Protein AF-A0A8X7VFJ3-F1 (afdb_monomer)

Sequence (93 aa):
MDGEKIYTLDRKQRVHAFDHKTLVWSSLLNGSPLSVFWKECSCVVDGMLYSIDTKCIFDHPIVVFNPEEGFWRPVGLRGKSNPYASCALLRGV

Foldseek 3Di:
DQDDWDWDADPVLWIWTARPVVRDIDIPPPDQQVSPFDDPQWDDDPQKIKGAPLVCPVVAGIWIHRPVVRHIHHDDDPDDDDSPDDDDDDPDD

Radius of gyration: 14.58 Å; Cα contacts (8 Å, |Δi|>4): 140; chains: 1; bounding box: 28×29×43 Å

pLDDT: mean 78.48, std 16.27, range [37.69, 93.88]

Secondary structure (DSSP, 8-state):
-PPPEEEEE-TTS-EEEEETTTTEEEEE-S--GGGTT--TT-EEETTEEEEE-TT-TTSSSEEEEETTTTEEEE---SS---TTPPP------

Organism: Brassica carinata (NCBI:txid52824)

Nearest PDB structures (foldseek):
  4a2m-assembly2_C  TM=6.311E-01  e=2.064E-01  Bacteroides thetaiotaomicron VPI-5482
  4a2m-assembly1_B  TM=4.246E-01  e=2.474E-01  Bacteroides thetaiotaomicron VPI-5482
  8xfb-assembly1_B  TM=4.874E-01  e=1.116E+00  Homo sapiens
  6jjx-assembly1_A  TM=3.111E-01  e=2.064E-01  Mus musculus

Mean predicted aligned error: 8.61 Å

Structure (mmCIF, N/CA/C/O backbone):
data_AF-A0A8X7VFJ3-F1
#
_entry.id   AF-A0A8X7VFJ3-F1
#
loop_
_atom_site.group_PDB
_atom_site.id
_atom_site.type_symbol
_atom_site.label_atom_id
_atom_site.label_alt_id
_atom_site.label_comp_id
_atom_site.label_asym_id
_atom_site.label_entity_id
_atom_site.label_seq_id
_atom_site.pdbx_PDB_ins_code
_atom_site.Cartn_x
_atom_site.Cartn_y
_atom_site.Cartn_z
_atom_site.occupancy
_atom_site.B_iso_or_equiv
_atom_site.auth_seq_id
_atom_site.auth_comp_id
_atom_site.auth_asym_id
_atom_site.auth_atom_id
_atom_site.pdbx_PDB_model_num
ATOM 1 N N . MET A 1 1 ? 1.215 -12.965 15.126 1.00 40.75 1 MET A N 1
ATOM 2 C CA . MET A 1 1 ? 0.176 -12.626 14.133 1.00 40.75 1 MET A CA 1
ATOM 3 C C . MET A 1 1 ? -0.387 -11.277 14.530 1.00 40.75 1 MET A C 1
ATOM 5 O O . MET A 1 1 ? -1.370 -11.203 15.264 1.00 40.75 1 MET A O 1
ATOM 9 N N . ASP A 1 2 ? 0.316 -10.220 14.140 1.00 54.38 2 ASP A N 1
ATOM 10 C CA . ASP A 1 2 ? -0.155 -8.858 14.366 1.00 54.38 2 ASP A CA 1
ATOM 11 C C . ASP A 1 2 ? -1.354 -8.645 13.441 1.00 54.38 2 ASP A C 1
ATOM 13 O O . ASP A 1 2 ? -1.289 -8.961 12.258 1.00 54.38 2 ASP A O 1
ATOM 17 N N . GLY A 1 3 ? -2.493 -8.270 14.024 1.00 62.03 3 GLY A N 1
ATOM 18 C CA . GLY A 1 3 ? -3.789 -8.305 13.346 1.00 62.03 3 GLY A CA 1
ATOM 19 C C . GLY A 1 3 ? -3.872 -7.391 12.124 1.00 62.03 3 GLY A C 1
ATOM 20 O O . GLY A 1 3 ? -3.035 -6.514 11.928 1.00 62.03 3 GLY A O 1
ATOM 21 N N . GLU A 1 4 ? -4.930 -7.581 11.336 1.00 75.81 4 GLU A N 1
ATOM 22 C CA . GLU A 1 4 ? -5.262 -6.728 10.193 1.00 75.81 4 GLU A C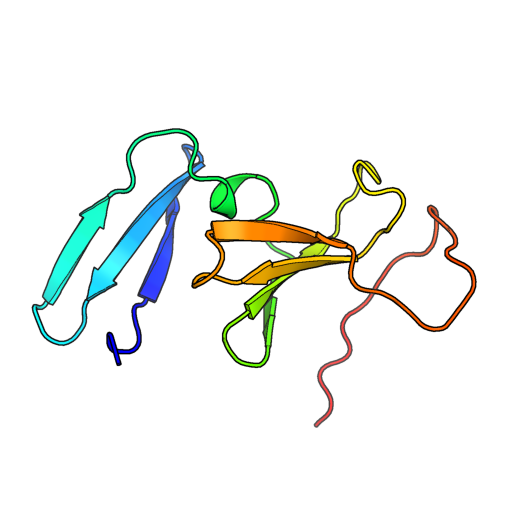A 1
ATOM 23 C C . GLU A 1 4 ? -5.277 -5.247 10.608 1.00 75.81 4 GLU A C 1
ATOM 25 O O . GLU A 1 4 ? -6.075 -4.822 11.452 1.00 75.81 4 GLU A O 1
ATOM 30 N N . LYS A 1 5 ? -4.365 -4.463 10.029 1.00 83.81 5 LYS A N 1
ATOM 31 C CA . LYS A 1 5 ? -4.299 -3.009 10.202 1.00 83.81 5 LYS A CA 1
ATOM 32 C C . LYS A 1 5 ? -4.817 -2.328 8.948 1.00 83.81 5 LYS A C 1
ATOM 34 O O . LYS A 1 5 ? -4.552 -2.771 7.832 1.00 83.81 5 LYS A O 1
ATOM 39 N N . ILE A 1 6 ? -5.516 -1.215 9.139 1.00 88.06 6 ILE A N 1
ATOM 40 C CA . ILE A 1 6 ? -5.902 -0.340 8.032 1.00 88.06 6 ILE A CA 1
ATOM 41 C C . ILE A 1 6 ? -4.777 0.664 7.846 1.00 88.06 6 ILE A C 1
ATOM 43 O O . ILE A 1 6 ? -4.462 1.427 8.758 1.00 88.06 6 ILE A O 1
ATOM 47 N N . TYR A 1 7 ? -4.187 0.679 6.660 1.00 87.81 7 TYR A N 1
ATOM 48 C CA . TYR A 1 7 ? -3.203 1.684 6.290 1.00 87.81 7 TYR A CA 1
ATOM 49 C C . TYR A 1 7 ? -3.879 2.769 5.456 1.00 87.81 7 TYR A C 1
ATOM 51 O O . TYR A 1 7 ? -4.729 2.481 4.615 1.00 87.81 7 TYR A O 1
ATOM 59 N N . THR A 1 8 ? -3.474 4.018 5.648 1.00 89.56 8 THR A N 1
ATOM 60 C CA . THR A 1 8 ? -3.875 5.140 4.795 1.00 89.56 8 THR A CA 1
ATOM 61 C C . THR A 1 8 ? -2.691 6.055 4.528 1.00 89.56 8 THR A C 1
ATOM 63 O O . THR A 1 8 ? -1.779 6.168 5.352 1.00 89.56 8 THR A O 1
ATOM 66 N N . LEU A 1 9 ? -2.713 6.701 3.368 1.00 89.31 9 LEU A N 1
ATOM 67 C CA . LEU A 1 9 ? -1.705 7.647 2.922 1.00 89.31 9 LEU A CA 1
ATOM 68 C C . LEU A 1 9 ? -2.329 9.040 2.868 1.00 89.31 9 LEU A C 1
ATOM 70 O O . LEU A 1 9 ? -3.338 9.250 2.195 1.00 89.31 9 LEU A O 1
ATOM 74 N N . ASP A 1 10 ? -1.742 9.998 3.580 1.00 87.50 10 ASP A N 1
ATOM 75 C CA . ASP A 1 10 ? -2.233 11.372 3.556 1.00 87.50 10 ASP A CA 1
ATOM 76 C C . ASP A 1 10 ? -1.659 12.194 2.386 1.00 87.50 10 ASP A C 1
ATOM 78 O O . ASP A 1 10 ? -0.748 11.783 1.665 1.00 87.50 10 ASP A O 1
ATOM 82 N N . ARG A 1 11 ? -2.164 13.424 2.217 1.00 84.88 11 ARG A N 1
ATOM 83 C CA . ARG A 1 11 ? -1.711 14.347 1.157 1.00 84.88 11 ARG A CA 1
ATOM 84 C C . ARG A 1 11 ? -0.228 14.729 1.248 1.00 84.88 11 ARG A C 1
ATOM 86 O O . ARG A 1 11 ? 0.316 15.255 0.284 1.00 84.88 11 ARG A O 1
ATOM 93 N N . LYS A 1 12 ? 0.416 14.510 2.397 1.00 85.00 12 LYS A N 1
ATOM 94 C CA . LYS A 1 12 ? 1.841 14.773 2.639 1.00 85.00 12 LYS A CA 1
ATOM 95 C C . LYS A 1 12 ? 2.686 13.502 2.517 1.00 85.00 12 LYS A C 1
ATOM 97 O O . LYS A 1 12 ? 3.836 13.518 2.945 1.00 85.00 12 LYS A O 1
ATOM 102 N N . GLN A 1 13 ? 2.140 12.428 1.937 1.00 83.94 13 GLN A N 1
ATOM 103 C CA . GLN A 1 13 ? 2.822 11.142 1.768 1.00 83.94 13 GLN A CA 1
ATOM 104 C C . GLN A 1 13 ? 3.195 10.474 3.104 1.00 83.94 13 GLN A C 1
ATOM 106 O O . GLN A 1 13 ? 4.156 9.703 3.181 1.00 83.94 13 GLN A O 1
ATOM 111 N N . ARG A 1 14 ? 2.445 10.768 4.175 1.00 86.81 14 ARG A N 1
ATOM 112 C CA . ARG A 1 14 ? 2.603 10.118 5.479 1.00 86.81 14 ARG A CA 1
ATOM 113 C C . ARG A 1 14 ? 1.697 8.903 5.550 1.00 86.81 14 ARG A C 1
ATOM 115 O O . ARG A 1 14 ? 0.519 8.977 5.204 1.00 86.81 14 ARG A O 1
ATOM 122 N N . VAL A 1 15 ? 2.263 7.798 6.019 1.00 88.94 15 VAL A N 1
ATOM 123 C CA . VAL A 1 15 ? 1.518 6.563 6.242 1.00 88.94 15 VAL A CA 1
ATOM 124 C C . VAL A 1 15 ? 0.976 6.573 7.663 1.00 88.94 15 VAL A C 1
ATOM 126 O O . VAL A 1 15 ? 1.721 6.762 8.627 1.00 88.94 15 VAL A O 1
ATOM 129 N N . HIS A 1 16 ? -0.317 6.316 7.791 1.00 89.12 16 HIS A N 1
ATOM 130 C CA . HIS A 1 16 ? -0.967 6.076 9.067 1.00 89.12 16 HIS A CA 1
ATOM 131 C C . HIS A 1 16 ? -1.463 4.637 9.110 1.00 89.12 16 HIS A C 1
ATOM 133 O O . HIS A 1 16 ? -2.031 4.153 8.134 1.00 89.12 16 HIS A O 1
ATOM 139 N N . ALA A 1 17 ? -1.248 3.964 10.234 1.00 89.38 17 ALA A N 1
ATOM 140 C CA . ALA A 1 17 ? -1.752 2.626 10.487 1.00 89.38 17 ALA A CA 1
ATOM 141 C C . ALA A 1 17 ? -2.741 2.677 11.651 1.00 89.38 17 ALA A C 1
ATOM 143 O O . ALA A 1 17 ? -2.403 3.138 12.746 1.00 89.38 17 ALA A O 1
ATOM 144 N N . PHE A 1 18 ? -3.954 2.208 11.397 1.00 90.00 18 PHE A N 1
ATOM 145 C CA . PHE A 1 18 ? -5.004 2.042 12.386 1.00 90.00 18 PHE A CA 1
ATOM 146 C C . PHE A 1 18 ? -5.058 0.589 12.835 1.00 90.00 18 PHE A C 1
ATOM 148 O O . PHE A 1 18 ? -5.210 -0.327 12.021 1.00 90.00 18 PHE A O 1
ATOM 155 N N . ASP A 1 19 ? -4.938 0.395 14.141 1.00 89.81 19 ASP A N 1
ATOM 156 C CA . ASP A 1 19 ? -5.126 -0.895 14.782 1.00 89.81 19 ASP A CA 1
ATOM 157 C C . ASP A 1 19 ? -6.568 -0.991 15.292 1.00 89.81 19 ASP A C 1
ATOM 159 O O . ASP A 1 19 ? -6.972 -0.255 16.191 1.00 89.81 19 ASP A O 1
ATOM 163 N N . HIS A 1 20 ? -7.353 -1.905 14.716 1.00 87.50 20 HIS A N 1
ATOM 164 C CA . HIS A 1 20 ? -8.764 -2.069 15.067 1.00 87.50 20 HIS A CA 1
ATOM 165 C C . HIS A 1 20 ? -8.978 -2.656 16.469 1.00 87.50 20 HIS A C 1
ATOM 167 O O . HIS A 1 20 ? -10.051 -2.481 17.040 1.00 87.50 20 HIS A O 1
ATOM 173 N N . LYS A 1 21 ? -7.985 -3.362 17.027 1.00 88.50 21 LYS A N 1
ATOM 174 C CA . LYS A 1 21 ? -8.083 -3.975 18.357 1.00 88.50 21 LYS A CA 1
ATOM 175 C C . LYS A 1 21 ? -7.884 -2.932 19.443 1.00 88.50 21 LYS A C 1
ATOM 177 O O . LYS A 1 21 ? -8.566 -2.968 20.461 1.00 88.50 21 LYS A O 1
ATOM 182 N N . THR A 1 22 ? -6.941 -2.018 19.227 1.00 91.44 22 THR A N 1
ATOM 183 C CA . THR A 1 22 ? -6.626 -0.952 20.189 1.00 91.44 22 THR A CA 1
ATOM 184 C C . THR A 1 22 ? -7.366 0.353 19.900 1.00 91.44 22 THR A C 1
ATOM 186 O O . THR A 1 22 ? -7.421 1.215 20.771 1.00 91.44 22 THR A O 1
ATOM 189 N N . LEU A 1 23 ? -7.962 0.494 18.710 1.00 90.19 23 LEU A N 1
ATOM 190 C CA . LEU A 1 23 ? -8.606 1.715 18.209 1.00 90.19 23 LEU A CA 1
ATOM 191 C C . LEU A 1 23 ? -7.654 2.922 18.162 1.00 90.19 23 LEU A C 1
ATOM 193 O O . LEU A 1 23 ? -8.080 4.073 18.269 1.00 90.19 23 LEU A O 1
ATOM 197 N N . VAL A 1 24 ? -6.355 2.664 17.984 1.00 92.25 24 VAL A N 1
ATOM 198 C CA . VAL A 1 24 ? -5.308 3.690 17.967 1.00 92.25 24 VAL A CA 1
ATOM 199 C C . VAL A 1 24 ? -4.786 3.909 16.552 1.00 92.25 24 VAL A C 1
ATOM 201 O O . VAL A 1 24 ? -4.498 2.971 15.805 1.00 92.25 24 VAL A O 1
ATOM 204 N N . TRP A 1 25 ? -4.609 5.184 16.207 1.00 90.19 25 TRP A N 1
ATOM 205 C CA . TRP A 1 25 ? -3.855 5.607 15.035 1.00 90.19 25 TRP A CA 1
ATOM 206 C C . TRP A 1 25 ? -2.377 5.757 15.381 1.00 90.19 25 TRP A C 1
ATOM 208 O O . TRP A 1 25 ? -2.009 6.495 16.294 1.00 90.19 25 TRP A O 1
ATOM 218 N N . SER A 1 26 ? -1.522 5.114 14.596 1.00 88.88 26 SER A N 1
ATOM 219 C CA . SER A 1 26 ? -0.076 5.326 14.614 1.00 88.88 26 SER A CA 1
ATOM 220 C C . SER A 1 26 ? 0.349 6.000 13.315 1.00 88.88 26 SER A C 1
ATOM 222 O O . SER A 1 26 ? -0.125 5.650 12.235 1.00 88.88 26 SER A O 1
ATOM 224 N N . SER A 1 27 ? 1.208 7.012 13.410 1.00 85.81 27 SER A N 1
ATOM 225 C CA . SER A 1 27 ? 1.758 7.691 12.235 1.00 85.81 27 SER A CA 1
ATOM 226 C C . SER A 1 27 ? 3.200 7.256 12.047 1.00 85.81 27 SER A C 1
ATOM 228 O O . SER A 1 27 ? 4.026 7.461 12.934 1.00 85.81 27 SER A O 1
ATOM 230 N N . LEU A 1 28 ? 3.509 6.692 10.885 1.00 76.75 28 LEU A N 1
ATOM 231 C CA . LEU A 1 28 ? 4.881 6.445 10.467 1.00 76.75 28 LEU A CA 1
ATOM 232 C C . LEU A 1 28 ? 5.413 7.769 9.909 1.00 76.75 28 LEU A C 1
ATOM 234 O O . LEU A 1 28 ? 5.139 8.147 8.768 1.00 76.75 28 LEU A O 1
ATOM 238 N N . LEU A 1 29 ? 6.078 8.537 10.772 1.00 54.53 29 LEU A N 1
ATOM 239 C CA . LEU A 1 29 ? 6.599 9.855 10.426 1.00 54.53 29 LEU A CA 1
ATOM 240 C C . LE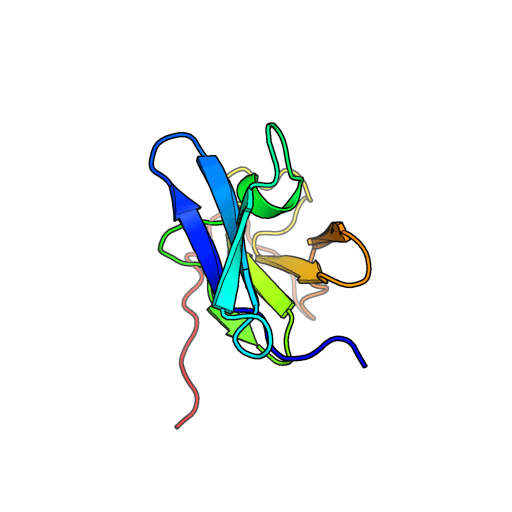U A 1 29 ? 7.775 9.716 9.448 1.00 54.53 29 LEU A C 1
ATOM 242 O O . LEU A 1 29 ? 8.790 9.124 9.787 1.00 54.53 29 LEU A O 1
ATOM 246 N N . ASN A 1 30 ? 7.612 10.344 8.279 1.00 54.41 30 ASN A N 1
ATOM 247 C CA . ASN A 1 30 ? 8.594 10.589 7.217 1.00 54.41 30 ASN A CA 1
ATOM 248 C C . ASN A 1 30 ? 9.212 9.348 6.542 1.00 54.41 30 ASN A C 1
ATOM 250 O O . ASN A 1 30 ? 9.912 8.555 7.155 1.00 54.41 30 ASN A O 1
ATOM 254 N N . GLY A 1 31 ? 9.034 9.245 5.220 1.00 61.03 31 GLY A N 1
ATOM 255 C CA . GLY A 1 31 ? 9.878 8.394 4.373 1.00 61.03 31 GLY A CA 1
ATOM 256 C C . GLY A 1 31 ? 9.688 6.886 4.535 1.00 61.03 31 GLY A C 1
ATOM 257 O O . GLY A 1 31 ? 10.610 6.142 4.212 1.00 61.03 31 GLY A O 1
ATOM 258 N N . SER A 1 32 ? 8.523 6.422 5.012 1.00 74.94 32 SER A N 1
ATOM 259 C CA . SER A 1 32 ? 8.212 4.989 4.959 1.00 74.94 32 SER A CA 1
ATO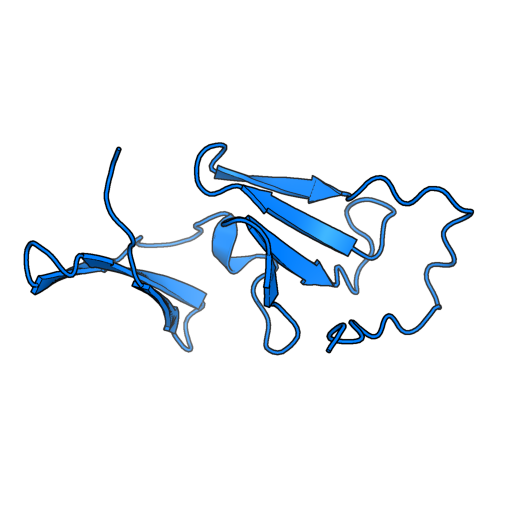M 260 C C . SER A 1 32 ? 8.381 4.512 3.514 1.00 74.94 32 SER A C 1
ATOM 262 O O . SER A 1 32 ? 7.753 5.100 2.630 1.00 74.94 32 SER A O 1
ATOM 264 N N . PRO A 1 33 ? 9.180 3.462 3.248 1.00 85.56 33 PRO A N 1
ATOM 265 C CA . PRO A 1 33 ? 9.345 2.948 1.895 1.00 85.56 33 PRO A CA 1
ATOM 266 C C . PRO A 1 33 ? 7.997 2.671 1.225 1.00 85.56 33 PRO A C 1
ATOM 268 O O . PRO A 1 33 ? 7.855 2.908 0.032 1.00 85.56 33 PRO A O 1
ATOM 271 N N . LEU A 1 34 ? 6.975 2.296 2.002 1.00 87.75 34 LEU A N 1
ATOM 272 C CA . LEU A 1 34 ? 5.598 2.098 1.555 1.00 87.75 34 LEU A CA 1
ATOM 273 C C . LEU A 1 34 ? 5.009 3.293 0.777 1.00 87.75 34 LEU A C 1
ATOM 275 O O . LEU A 1 34 ? 4.308 3.069 -0.202 1.00 87.75 34 LEU A O 1
ATOM 279 N N . SER A 1 35 ? 5.290 4.551 1.133 1.00 89.56 35 SER A N 1
ATOM 280 C CA . SER A 1 35 ? 4.694 5.692 0.412 1.00 89.56 35 SER A CA 1
ATOM 281 C C . SER A 1 35 ? 5.292 5.927 -0.978 1.00 89.56 35 SER A C 1
ATOM 283 O O . SER A 1 35 ? 4.655 6.562 -1.810 1.00 89.56 35 SER A O 1
ATOM 285 N N . VAL A 1 36 ? 6.480 5.386 -1.274 1.00 88.88 36 VAL A N 1
ATOM 286 C CA . VAL A 1 36 ? 7.227 5.690 -2.511 1.00 88.88 36 VAL A CA 1
ATOM 287 C C . VAL A 1 36 ? 6.452 5.313 -3.776 1.00 88.88 36 VAL A C 1
ATOM 289 O O . VAL A 1 36 ? 6.426 6.085 -4.738 1.00 88.88 36 VAL A O 1
ATOM 292 N N . PHE A 1 37 ? 5.810 4.142 -3.782 1.00 89.69 37 PHE A N 1
ATOM 293 C CA . PHE A 1 37 ? 5.030 3.668 -4.929 1.00 89.69 37 PHE A CA 1
ATOM 294 C C . PHE A 1 37 ? 3.537 3.532 -4.642 1.00 89.69 37 PHE A C 1
ATOM 296 O O . PHE A 1 37 ? 2.799 3.163 -5.552 1.00 89.69 37 PHE A O 1
ATOM 303 N N . TRP A 1 38 ? 3.052 3.864 -3.444 1.00 91.12 38 TRP A N 1
ATOM 304 C CA . TRP A 1 38 ? 1.616 3.848 -3.174 1.00 91.12 38 TRP A CA 1
ATOM 305 C C . TRP A 1 38 ? 0.916 5.003 -3.906 1.00 91.12 38 TRP A C 1
ATOM 307 O O . TRP A 1 38 ? 1.127 6.177 -3.611 1.00 91.12 38 TRP A O 1
ATOM 317 N N . LYS A 1 39 ? 0.088 4.653 -4.894 1.00 86.75 39 LYS A N 1
ATOM 318 C CA . LYS A 1 39 ? -0.641 5.572 -5.778 1.00 86.75 39 LYS A CA 1
ATOM 319 C C . LYS A 1 39 ? -2.104 5.137 -5.922 1.00 86.75 39 LYS A C 1
ATOM 321 O O . LYS A 1 39 ? -2.502 4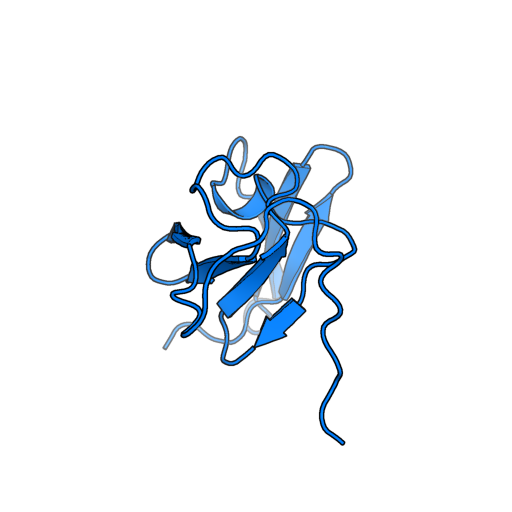.077 -5.452 1.00 86.75 39 LYS A O 1
ATOM 326 N N . GLU A 1 40 ? -2.899 5.940 -6.624 1.00 84.25 40 GLU A N 1
ATOM 327 C CA . GLU A 1 40 ? -4.325 5.679 -6.892 1.00 84.25 40 GLU A CA 1
ATOM 328 C C . GLU A 1 40 ? -4.577 4.352 -7.631 1.00 84.25 40 GLU A C 1
ATOM 330 O O . GLU A 1 40 ? -5.622 3.736 -7.456 1.00 84.25 40 GLU A O 1
ATOM 335 N N . CYS A 1 41 ? -3.610 3.888 -8.430 1.00 84.81 41 CYS A N 1
ATOM 336 C CA . CYS A 1 41 ? -3.679 2.618 -9.156 1.00 84.81 41 CYS A CA 1
ATOM 337 C C . CYS A 1 41 ? -3.170 1.403 -8.361 1.00 84.81 41 CYS A C 1
ATOM 339 O O . CYS A 1 41 ? -3.080 0.311 -8.921 1.00 84.81 41 CYS A O 1
ATOM 341 N N . SER A 1 42 ? -2.801 1.573 -7.087 1.00 90.81 42 SER A N 1
ATOM 342 C CA . SER A 1 42 ? -2.309 0.474 -6.257 1.00 90.81 42 SER A CA 1
ATOM 343 C C . SER A 1 42 ? -3.439 -0.449 -5.792 1.00 90.81 42 SER A C 1
ATOM 345 O O . SER A 1 42 ? -4.565 -0.012 -5.558 1.00 90.81 42 SER A O 1
ATOM 347 N N . CYS A 1 43 ? -3.132 -1.731 -5.598 1.00 91.38 43 CYS A N 1
ATOM 348 C CA . CYS A 1 43 ? -4.088 -2.715 -5.091 1.00 91.38 43 CYS A CA 1
ATOM 349 C C . CYS A 1 43 ? -3.438 -3.686 -4.106 1.00 91.38 43 CYS A C 1
ATOM 351 O O . CYS A 1 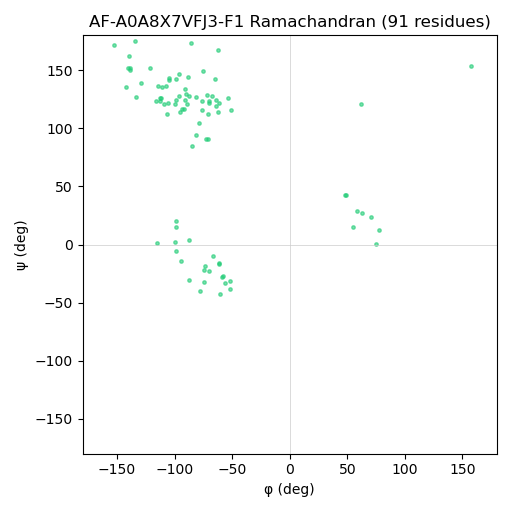43 ? -2.252 -3.988 -4.216 1.00 91.38 43 CYS A O 1
ATOM 353 N N . VAL A 1 44 ? -4.229 -4.212 -3.172 1.00 90.69 44 VAL A N 1
ATOM 354 C CA . VAL A 1 44 ? -3.779 -5.253 -2.242 1.00 90.69 44 VAL A CA 1
ATOM 355 C C . VAL A 1 44 ? -4.179 -6.624 -2.780 1.00 90.69 44 VAL A C 1
ATOM 357 O O . VAL A 1 44 ? -5.349 -6.841 -3.092 1.00 90.69 44 VAL A O 1
ATOM 360 N N . VAL A 1 45 ? -3.212 -7.535 -2.875 1.00 90.62 45 VAL A N 1
ATOM 361 C CA . VAL A 1 45 ? -3.409 -8.951 -3.221 1.00 90.62 45 VAL A CA 1
ATOM 362 C C . VAL A 1 45 ? -2.605 -9.775 -2.224 1.00 90.62 45 VAL A C 1
ATOM 364 O O . VAL A 1 45 ? -1.427 -9.490 -2.017 1.00 90.62 45 VAL A O 1
ATOM 367 N N . ASP A 1 46 ? -3.247 -10.743 -1.568 1.00 90.00 46 ASP A N 1
ATOM 368 C CA . ASP A 1 46 ? -2.622 -11.625 -0.569 1.00 90.00 46 ASP A CA 1
ATOM 369 C C . ASP A 1 46 ? -1.807 -10.871 0.501 1.00 90.00 46 ASP A C 1
ATOM 371 O O . ASP A 1 46 ? -0.690 -11.241 0.849 1.00 90.00 46 ASP A O 1
ATOM 375 N N . GLY A 1 47 ? -2.351 -9.752 0.996 1.00 86.69 47 GLY A N 1
ATOM 376 C CA . GLY A 1 47 ? -1.710 -8.923 2.024 1.00 86.69 47 GLY A CA 1
ATOM 377 C C . GLY A 1 47 ? -0.536 -8.061 1.537 1.00 86.69 47 GLY A C 1
ATOM 378 O O . GLY A 1 47 ? 0.027 -7.303 2.325 1.00 86.69 47 GLY A O 1
ATOM 379 N N . MET A 1 48 ? -0.188 -8.115 0.250 1.00 90.94 48 MET A N 1
ATOM 380 C CA . MET A 1 48 ? 0.879 -7.315 -0.351 1.00 90.94 48 MET A CA 1
ATOM 381 C C . MET A 1 48 ? 0.306 -6.168 -1.186 1.00 90.94 48 MET A C 1
ATOM 383 O O . MET A 1 48 ? -0.690 -6.337 -1.892 1.00 90.94 48 MET A O 1
ATOM 387 N N . LEU A 1 49 ? 0.945 -4.997 -1.139 1.00 91.81 49 LEU A N 1
ATOM 388 C CA . LEU A 1 49 ? 0.530 -3.833 -1.923 1.00 91.81 49 LEU A CA 1
ATOM 389 C C . LEU A 1 49 ? 1.271 -3.808 -3.263 1.00 91.81 49 LEU A C 1
ATOM 391 O O . LEU A 1 49 ? 2.486 -3.640 -3.309 1.00 91.81 49 LEU A O 1
ATOM 395 N N . TYR A 1 50 ? 0.530 -3.931 -4.355 1.00 93.31 50 TYR A N 1
ATOM 396 C CA . TYR A 1 50 ? 1.035 -3.838 -5.719 1.00 93.31 50 TYR A CA 1
ATOM 397 C C . TYR A 1 50 ? 0.834 -2.435 -6.273 1.00 93.31 50 TYR A C 1
ATOM 399 O O . TYR A 1 50 ? -0.156 -1.767 -5.969 1.00 93.31 50 TYR A O 1
ATOM 407 N N . SER A 1 51 ? 1.764 -1.990 -7.113 1.00 92.75 51 SER A N 1
ATOM 408 C CA . SER A 1 51 ? 1.674 -0.703 -7.793 1.00 92.75 51 SER A CA 1
ATOM 409 C C . SER A 1 51 ? 2.429 -0.692 -9.118 1.00 92.75 51 SER A C 1
ATOM 411 O O . SER A 1 51 ? 3.162 -1.627 -9.449 1.00 92.75 51 SER A O 1
ATOM 413 N N . ILE A 1 52 ? 2.250 0.398 -9.866 1.00 89.56 52 ILE A N 1
ATOM 414 C CA . ILE A 1 52 ? 2.926 0.648 -11.135 1.00 89.56 52 ILE A CA 1
ATOM 415 C C . ILE A 1 52 ? 4.114 1.592 -10.917 1.00 89.56 52 ILE A C 1
ATOM 417 O O . ILE A 1 52 ? 3.967 2.757 -10.510 1.00 89.56 52 ILE A O 1
ATOM 421 N N . ASP A 1 53 ? 5.301 1.104 -11.264 1.00 87.69 53 ASP A N 1
ATOM 422 C CA . ASP A 1 53 ? 6.510 1.911 -11.361 1.00 87.69 53 ASP A CA 1
ATOM 423 C C . ASP A 1 53 ? 6.585 2.579 -12.739 1.00 87.69 53 ASP A C 1
ATOM 425 O O . ASP A 1 53 ? 7.226 2.114 -13.678 1.00 87.69 53 ASP A O 1
ATOM 429 N N . THR A 1 54 ? 5.921 3.728 -12.847 1.00 82.44 54 THR A N 1
ATOM 430 C CA . THR A 1 54 ? 5.880 4.542 -14.072 1.00 82.44 54 THR A CA 1
ATOM 431 C C . THR A 1 54 ? 7.248 5.052 -14.523 1.00 82.44 54 THR A C 1
ATOM 433 O O . THR A 1 54 ? 7.365 5.542 -15.641 1.00 82.44 54 THR A O 1
ATOM 436 N N . LYS A 1 55 ? 8.264 5.014 -13.652 1.00 84.44 55 LYS A N 1
ATOM 437 C CA . LYS A 1 55 ? 9.634 5.418 -13.981 1.00 84.44 55 LYS A CA 1
ATOM 438 C C . LYS A 1 55 ? 10.527 4.217 -14.303 1.00 84.44 55 LYS A C 1
ATOM 440 O O . LYS A 1 55 ? 11.661 4.442 -14.710 1.00 84.44 55 LYS A O 1
ATOM 445 N N . CYS A 1 56 ? 10.026 2.988 -14.135 1.00 8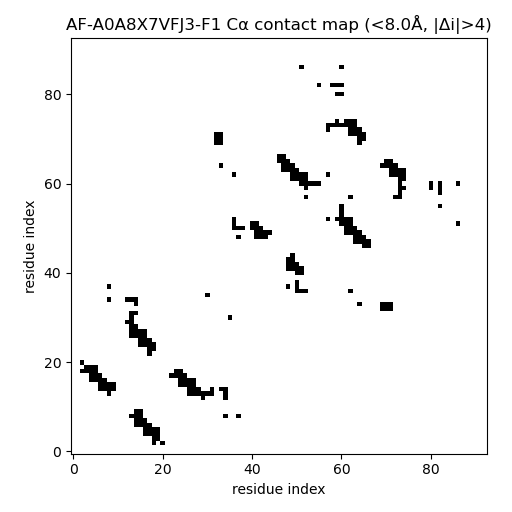0.69 56 CYS A N 1
ATOM 446 C CA . CYS A 1 56 ? 10.787 1.747 -14.283 1.00 80.69 56 CYS A CA 1
ATOM 447 C C . CYS A 1 56 ? 12.131 1.788 -13.529 1.00 80.69 56 CYS A C 1
ATOM 449 O O . CYS A 1 56 ? 13.145 1.339 -14.048 1.00 80.69 56 CYS A O 1
ATOM 451 N N . ILE A 1 57 ? 12.138 2.320 -12.301 1.00 84.06 57 ILE A N 1
ATOM 452 C CA . ILE A 1 57 ? 13.298 2.340 -11.395 1.00 84.06 57 ILE A CA 1
ATOM 453 C C . ILE A 1 57 ? 13.827 0.918 -11.155 1.00 84.06 57 ILE A C 1
ATOM 455 O O . ILE A 1 57 ? 15.031 0.736 -11.001 1.00 84.06 57 ILE A O 1
ATOM 459 N N . PHE A 1 58 ? 12.944 -0.086 -11.147 1.00 80.81 58 PHE A N 1
ATOM 460 C CA . PHE A 1 58 ? 13.310 -1.502 -11.011 1.00 80.81 58 PHE A CA 1
ATOM 461 C C 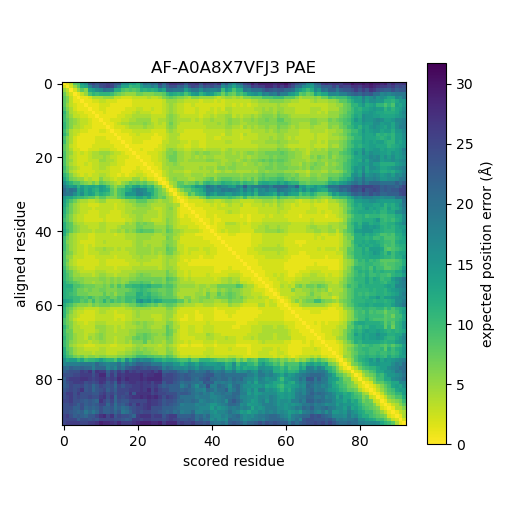. PHE A 1 58 ? 13.370 -2.274 -12.341 1.00 80.81 58 PHE A C 1
ATOM 463 O O . PHE A 1 58 ? 13.220 -3.496 -12.333 1.00 80.81 58 PHE A O 1
ATOM 470 N N . ASP A 1 59 ? 13.497 -1.588 -13.485 1.00 80.19 59 ASP A N 1
ATOM 471 C CA . ASP A 1 59 ? 13.445 -2.177 -14.840 1.00 80.19 59 ASP A CA 1
ATOM 472 C C . ASP A 1 59 ? 12.168 -2.999 -15.126 1.00 80.19 59 ASP A C 1
ATOM 474 O O . ASP A 1 59 ? 12.076 -3.773 -16.088 1.00 80.19 59 ASP A O 1
ATOM 478 N N . HIS A 1 60 ? 11.146 -2.830 -14.283 1.00 77.56 60 HIS A N 1
ATOM 479 C CA . HIS A 1 60 ? 9.906 -3.580 -14.334 1.00 77.56 60 HIS A CA 1
ATOM 480 C C . HIS A 1 60 ? 8.707 -2.688 -14.002 1.00 77.56 60 HIS A C 1
ATOM 482 O O . HIS A 1 60 ? 8.769 -1.931 -13.032 1.00 77.56 60 HIS A O 1
ATOM 488 N N . PRO A 1 61 ? 7.600 -2.772 -14.765 1.00 84.69 61 PRO A N 1
ATOM 489 C CA . PRO A 1 61 ? 6.473 -1.861 -14.587 1.00 84.69 61 PRO A CA 1
ATOM 490 C C . PRO A 1 61 ? 5.643 -2.168 -13.338 1.00 84.69 61 PRO A C 1
ATOM 492 O O . PRO A 1 61 ? 4.937 -1.286 -12.858 1.00 84.69 61 PRO A O 1
ATOM 495 N N . ILE A 1 62 ? 5.710 -3.395 -12.810 1.00 89.19 62 ILE A N 1
ATOM 496 C CA . ILE A 1 62 ? 4.942 -3.823 -11.636 1.00 89.19 62 ILE A CA 1
ATOM 497 C C . ILE A 1 62 ? 5.886 -4.058 -10.463 1.00 89.19 62 ILE A C 1
ATOM 499 O O . ILE A 1 62 ? 6.821 -4.859 -10.542 1.00 89.19 62 ILE A O 1
ATOM 503 N N . VAL A 1 63 ? 5.586 -3.394 -9.353 1.00 91.81 63 VAL A N 1
ATOM 504 C CA . VAL A 1 63 ? 6.297 -3.534 -8.083 1.00 91.81 63 VAL A CA 1
ATOM 505 C C . VAL A 1 63 ? 5.339 -3.976 -6.989 1.00 91.81 63 VAL A C 1
ATOM 507 O O . VAL A 1 63 ? 4.144 -3.683 -7.033 1.00 91.81 63 VAL A O 1
ATOM 510 N N . VAL A 1 64 ? 5.872 -4.681 -5.998 1.00 93.88 64 VAL A N 1
ATOM 511 C CA . VAL A 1 64 ? 5.128 -5.174 -4.841 1.00 93.88 64 VAL A CA 1
ATOM 512 C C . VAL A 1 64 ? 5.845 -4.795 -3.551 1.00 93.88 64 VAL A C 1
ATOM 514 O O . VAL A 1 64 ? 7.070 -4.876 -3.469 1.00 93.88 64 VAL A O 1
ATOM 517 N N . PHE A 1 65 ? 5.074 -4.383 -2.551 1.00 92.00 65 PHE A N 1
ATOM 518 C CA . PHE A 1 65 ? 5.518 -4.137 -1.189 1.00 92.00 65 PHE A CA 1
ATOM 519 C C . PHE A 1 65 ? 4.965 -5.222 -0.272 1.00 92.00 65 PHE A C 1
ATOM 521 O O . PHE A 1 65 ? 3.746 -5.374 -0.151 1.00 92.00 65 PHE A O 1
ATOM 528 N N . ASN A 1 66 ? 5.861 -5.952 0.390 1.00 89.50 66 ASN A N 1
ATOM 529 C CA . ASN A 1 66 ? 5.495 -6.851 1.477 1.00 89.50 66 ASN A CA 1
ATOM 530 C C . ASN A 1 66 ? 5.641 -6.089 2.811 1.00 89.50 66 ASN A C 1
ATOM 532 O O . ASN A 1 66 ? 6.765 -5.709 3.153 1.00 89.50 66 ASN A O 1
ATOM 536 N N . PRO A 1 67 ? 4.553 -5.862 3.575 1.00 83.31 67 PRO A N 1
ATOM 537 C CA . PRO A 1 67 ? 4.621 -5.193 4.875 1.00 83.31 67 PRO A CA 1
ATOM 538 C C . PRO A 1 67 ? 5.542 -5.869 5.894 1.00 83.31 67 PRO A C 1
ATOM 540 O O . PRO A 1 67 ? 6.081 -5.175 6.752 1.00 83.31 67 PRO A O 1
ATOM 543 N N . GLU A 1 68 ? 5.745 -7.185 5.794 1.00 85.38 68 GLU A N 1
ATOM 544 C CA . GLU A 1 68 ? 6.656 -7.934 6.669 1.00 85.38 68 GLU A CA 1
ATOM 545 C C . GLU A 1 68 ? 8.133 -7.678 6.329 1.00 85.38 68 GLU A C 1
ATOM 547 O O . GLU A 1 68 ? 8.982 -7.667 7.216 1.00 85.38 68 GLU A O 1
ATOM 552 N N . GLU A 1 69 ? 8.440 -7.445 5.048 1.00 88.31 69 GLU A N 1
ATOM 553 C CA . GLU A 1 69 ? 9.799 -7.168 4.560 1.00 88.31 69 GLU A CA 1
ATOM 554 C C . GLU A 1 69 ? 10.145 -5.672 4.634 1.00 88.31 69 GLU A C 1
ATOM 556 O O . GLU A 1 69 ? 11.302 -5.301 4.822 1.00 88.31 69 GLU A O 1
ATOM 561 N N . GLY A 1 70 ? 9.148 -4.795 4.492 1.00 87.31 70 GLY A N 1
ATOM 562 C CA . GLY A 1 70 ? 9.319 -3.350 4.627 1.00 87.31 70 GLY A CA 1
ATOM 563 C C . GLY A 1 70 ? 9.951 -2.650 3.417 1.00 87.31 70 GLY A C 1
ATOM 564 O O . GLY A 1 70 ? 10.318 -1.479 3.530 1.00 87.31 70 GLY A O 1
ATOM 565 N N . PHE A 1 71 ? 10.064 -3.311 2.258 1.00 89.31 71 PHE A N 1
ATOM 566 C CA . PHE A 1 71 ? 10.601 -2.722 1.023 1.00 89.31 71 PHE A CA 1
ATOM 567 C C . PHE A 1 71 ? 9.826 -3.134 -0.242 1.00 89.31 71 PHE A C 1
ATOM 569 O O . PHE A 1 71 ? 9.062 -4.099 -0.249 1.00 89.31 71 PHE A O 1
ATOM 576 N N . TRP A 1 72 ? 10.018 -2.365 -1.320 1.00 91.81 72 TRP A N 1
ATOM 577 C CA . TRP A 1 72 ? 9.463 -2.646 -2.648 1.00 91.81 72 TRP A CA 1
ATOM 578 C C . TRP A 1 72 ? 10.400 -3.537 -3.459 1.00 91.81 72 TRP A C 1
ATOM 580 O O . TRP A 1 72 ? 11.617 -3.363 -3.413 1.00 91.81 72 TRP A O 1
ATOM 590 N N . ARG A 1 73 ? 9.828 -4.437 -4.259 1.00 91.44 73 ARG A N 1
ATOM 591 C CA . ARG A 1 73 ? 10.564 -5.291 -5.198 1.00 91.44 73 ARG A CA 1
ATOM 592 C C . ARG A 1 73 ? 9.827 -5.417 -6.535 1.00 91.44 73 ARG A C 1
ATOM 594 O O . ARG A 1 73 ? 8.595 -5.338 -6.545 1.00 91.44 73 ARG A O 1
ATOM 601 N N . PRO A 1 74 ? 10.534 -5.634 -7.656 1.00 91.25 74 PRO A N 1
ATOM 602 C CA . PRO A 1 74 ? 9.887 -5.942 -8.924 1.00 91.25 74 PRO A CA 1
ATOM 603 C C . PRO A 1 74 ? 9.167 -7.290 -8.845 1.00 91.25 74 PRO A C 1
ATOM 605 O O . PRO A 1 74 ? 9.655 -8.246 -8.238 1.00 91.25 74 PRO A O 1
ATOM 608 N N . VAL A 1 75 ? 8.005 -7.381 -9.485 1.00 87.69 75 VAL A N 1
ATOM 609 C CA . VAL A 1 75 ? 7.316 -8.661 -9.673 1.00 87.69 75 VAL A CA 1
ATOM 610 C C . VAL A 1 75 ? 7.953 -9.373 -10.859 1.00 87.69 75 VAL A C 1
ATOM 612 O O . VAL A 1 75 ? 8.034 -8.812 -11.939 1.00 87.69 75 VAL A O 1
ATOM 615 N N . GLY A 1 76 ? 8.395 -10.618 -10.704 1.00 75.81 76 GLY A N 1
ATOM 616 C CA . GLY A 1 76 ? 8.882 -11.397 -11.842 1.00 75.81 76 GLY A CA 1
ATOM 617 C C . GLY A 1 76 ? 7.731 -11.804 -12.764 1.00 75.81 76 GLY A C 1
ATOM 618 O O . GLY A 1 76 ? 7.139 -12.862 -12.564 1.00 75.81 76 GLY A O 1
ATOM 619 N N . LEU A 1 77 ? 7.399 -10.998 -13.776 1.00 63.19 77 LEU A N 1
ATOM 620 C CA . LEU A 1 77 ? 6.474 -11.437 -14.822 1.00 63.19 77 LEU A CA 1
ATOM 621 C C . LEU A 1 77 ? 7.164 -12.475 -15.715 1.00 63.19 77 LEU A C 1
ATOM 623 O O . LEU A 1 77 ? 8.250 -12.247 -16.249 1.00 63.19 77 LEU A O 1
ATOM 627 N N . ARG A 1 78 ? 6.516 -13.625 -15.929 1.00 53.16 78 ARG A N 1
ATOM 628 C CA . ARG A 1 78 ? 6.921 -14.557 -16.990 1.00 53.16 78 ARG A CA 1
ATOM 629 C C . ARG A 1 78 ? 6.531 -13.949 -18.343 1.00 53.16 78 ARG A C 1
ATOM 631 O O . ARG A 1 78 ? 5.414 -14.140 -18.806 1.00 53.16 78 ARG A O 1
ATOM 638 N N . GLY A 1 79 ? 7.440 -13.194 -18.957 1.00 53.91 79 GLY A N 1
ATOM 639 C CA . GLY A 1 79 ? 7.256 -12.580 -20.278 1.00 53.91 79 GLY A CA 1
ATOM 640 C C . GLY A 1 79 ? 8.176 -11.376 -20.487 1.00 53.91 79 GLY A C 1
ATOM 641 O O . GLY A 1 79 ? 8.594 -10.745 -19.522 1.00 53.91 79 GLY A O 1
ATOM 642 N N . LYS A 1 80 ? 8.525 -11.058 -21.743 1.00 51.47 80 LYS A N 1
ATOM 643 C CA . LYS A 1 80 ? 9.358 -9.883 -22.063 1.00 51.47 80 LYS A CA 1
ATOM 644 C C . LYS A 1 80 ? 8.642 -8.607 -21.606 1.00 51.47 80 LYS A C 1
ATOM 646 O O . LYS A 1 80 ? 7.534 -8.339 -22.064 1.00 51.47 80 LYS A O 1
ATOM 651 N N . SER A 1 81 ? 9.270 -7.825 -20.730 1.00 54.72 81 SER A N 1
ATOM 652 C CA . SER A 1 81 ? 8.768 -6.510 -20.333 1.00 54.72 81 SER A CA 1
ATOM 653 C C . SER A 1 81 ? 8.843 -5.544 -21.522 1.00 54.72 81 SER A C 1
ATOM 655 O O . SER A 1 81 ? 9.883 -5.401 -22.161 1.00 54.72 81 SER A O 1
ATOM 657 N N . ASN A 1 82 ? 7.727 -4.880 -21.833 1.00 56.94 82 ASN A N 1
ATOM 658 C CA . ASN A 1 82 ? 7.712 -3.678 -22.663 1.00 56.94 82 ASN A CA 1
ATOM 659 C C . ASN A 1 82 ? 7.441 -2.486 -21.728 1.00 56.94 82 ASN A C 1
ATOM 661 O O . ASN A 1 82 ? 6.333 -2.402 -21.195 1.00 56.94 82 ASN A O 1
ATOM 665 N N . PRO A 1 83 ? 8.408 -1.576 -21.516 1.00 53.66 83 PRO A N 1
ATOM 666 C CA . PRO A 1 83 ? 8.259 -0.453 -20.586 1.00 53.66 83 PRO A CA 1
ATOM 667 C C . PRO A 1 83 ? 7.197 0.574 -21.020 1.00 53.66 83 PRO A C 1
ATOM 669 O O . PRO A 1 83 ? 6.827 1.436 -20.230 1.00 53.66 83 PRO A O 1
ATOM 672 N N . TYR A 1 84 ? 6.671 0.474 -22.248 1.00 52.66 84 TYR A N 1
ATOM 673 C CA . TYR A 1 84 ? 5.597 1.328 -22.767 1.00 52.66 84 TYR A CA 1
ATOM 674 C C . TYR A 1 84 ? 4.206 0.678 -22.720 1.00 52.66 84 TYR A C 1
ATOM 676 O O . TYR A 1 84 ? 3.238 1.270 -23.197 1.00 52.66 84 TYR A O 1
ATOM 684 N N . ALA A 1 85 ? 4.078 -0.541 -22.186 1.00 53.19 85 ALA A N 1
ATOM 685 C CA . ALA A 1 85 ? 2.785 -1.204 -22.078 1.00 53.19 85 ALA A 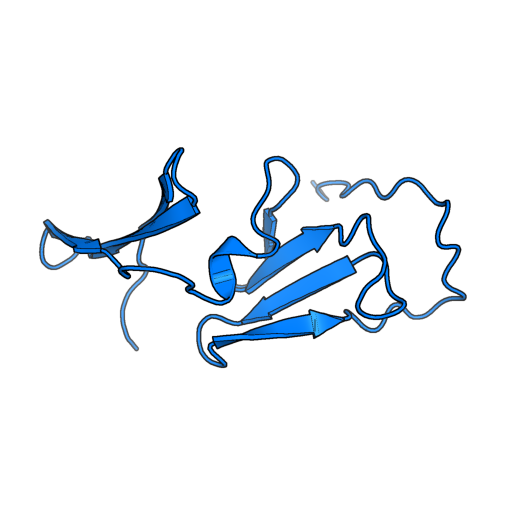CA 1
ATOM 686 C C . ALA A 1 85 ? 1.960 -0.602 -20.930 1.00 53.19 85 ALA A C 1
ATOM 688 O O . ALA A 1 85 ? 2.374 -0.603 -19.769 1.00 53.19 85 ALA A O 1
ATOM 689 N N . SER A 1 86 ? 0.758 -0.118 -21.247 1.00 50.47 86 SER A N 1
ATOM 690 C CA . SER A 1 86 ? -0.246 0.214 -20.241 1.00 50.47 86 SER A CA 1
ATOM 691 C C . SER A 1 86 ? -0.662 -1.064 -19.507 1.00 50.47 86 SER A C 1
ATOM 693 O O . SER A 1 86 ? -1.151 -2.020 -20.106 1.00 50.47 86 SER A O 1
ATOM 695 N N . CYS A 1 87 ? -0.436 -1.106 -18.194 1.00 52.16 87 CYS A N 1
ATOM 696 C CA . CYS A 1 87 ? -0.829 -2.237 -17.360 1.00 52.16 87 CYS A CA 1
ATOM 697 C C . CYS A 1 87 ? -2.238 -1.989 -16.812 1.00 52.16 87 CYS A C 1
ATOM 699 O O . CYS A 1 87 ? -2.474 -0.976 -16.156 1.00 52.16 87 CYS A O 1
ATOM 701 N N . ALA A 1 88 ? -3.163 -2.916 -17.056 1.00 52.12 88 ALA A N 1
ATOM 702 C CA . ALA A 1 88 ? -4.465 -2.949 -16.403 1.00 52.12 88 ALA A CA 1
ATOM 703 C C . ALA A 1 88 ? -4.526 -4.179 -15.490 1.00 52.12 88 ALA A C 1
ATOM 705 O O . ALA A 1 88 ? -4.290 -5.299 -15.941 1.00 52.12 88 ALA A O 1
ATOM 706 N N . LEU A 1 89 ? -4.855 -3.980 -14.213 1.00 51.59 89 LEU A N 1
ATOM 707 C CA . LEU A 1 89 ? -5.275 -5.075 -13.345 1.00 51.59 89 LEU A CA 1
ATOM 708 C C . LEU A 1 89 ? -6.735 -5.395 -13.670 1.00 51.59 89 LEU A C 1
ATOM 7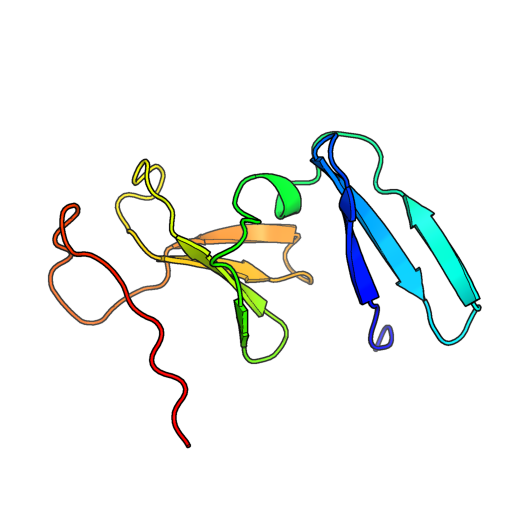10 O O . LEU A 1 89 ? -7.643 -4.649 -13.307 1.00 51.59 89 LEU A O 1
ATOM 714 N N . LEU A 1 90 ? -6.962 -6.500 -14.375 1.00 42.59 90 LEU A N 1
ATOM 715 C CA . LEU A 1 90 ? -8.296 -7.073 -14.505 1.00 42.59 90 LEU A CA 1
ATOM 716 C C . LEU A 1 90 ? -8.614 -7.791 -13.191 1.00 42.59 90 LEU A C 1
ATOM 718 O O . LEU A 1 90 ? -7.940 -8.757 -12.834 1.00 42.59 90 LEU A O 1
ATOM 722 N N . ARG A 1 91 ? -9.626 -7.321 -12.453 1.00 39.72 91 ARG A N 1
ATOM 723 C CA . ARG A 1 91 ? -10.217 -8.120 -11.372 1.00 39.72 91 ARG A CA 1
ATOM 724 C C . ARG A 1 91 ? -10.821 -9.374 -12.007 1.00 39.72 91 ARG A C 1
ATOM 726 O O . ARG A 1 91 ? -11.764 -9.260 -12.785 1.00 39.72 91 ARG A O 1
ATOM 733 N N . GLY A 1 92 ? -10.267 -10.543 -11.689 1.00 39.03 92 GLY A N 1
ATOM 734 C CA . GLY A 1 92 ? -10.947 -11.814 -11.929 1.00 39.03 92 GLY A CA 1
ATOM 735 C C . GLY A 1 92 ? -12.210 -11.857 -11.072 1.00 39.03 92 GLY A C 1
ATOM 736 O O . GLY A 1 92 ? -12.128 -11.600 -9.870 1.00 39.03 92 GLY A O 1
ATOM 737 N N . VAL A 1 93 ? -13.355 -12.075 -11.719 1.00 37.69 93 VAL A N 1
ATOM 738 C CA . VAL A 1 93 ? -14.658 -12.306 -11.075 1.00 37.69 93 VAL A CA 1
ATOM 739 C C . VAL A 1 93 ? -14.738 -13.756 -10.628 1.00 37.69 93 VAL A C 1
ATOM 741 O O . VAL A 1 93 ? -14.289 -14.617 -11.418 1.00 37.69 93 VAL A O 1
#

Solvent-accessible surface area (backbone atoms only — not comparable to full-atom values): 6088 Å² total; per-residue (Å²): 134,84,71,84,59,51,73,48,73,48,100,83,56,37,45,33,41,33,36,74,89,77,73,44,79,44,72,53,79,73,80,53,58,69,47,78,56,63,51,94,82,40,48,76,55,97,85,23,44,34,23,65,38,90,79,35,88,68,81,33,55,42,32,36,30,40,77,91,78,59,46,76,43,61,58,88,66,95,63,88,83,59,95,84,63,86,83,76,89,76,81,84,128

InterPro domains:
  IPR015915 Kelch-type beta-propeller [SSF117281] (3-80)